Protein AF-A0A6B3EH49-F1 (afdb_monomer_lite)

Structure (mmCIF, N/CA/C/O backbone):
data_AF-A0A6B3EH49-F1
#
_entry.id   AF-A0A6B3EH49-F1
#
loop_
_atom_site.group_PDB
_atom_site.id
_atom_site.type_symbol
_atom_site.label_atom_id
_atom_site.label_alt_id
_atom_site.label_comp_id
_atom_site.label_asym_id
_atom_site.label_entity_id
_atom_site.label_seq_id
_atom_site.pdbx_PDB_ins_code
_atom_site.Cartn_x
_atom_site.Cartn_y
_atom_site.Cartn_z
_atom_site.occupancy
_atom_site.B_iso_or_equiv
_atom_site.auth_seq_id
_atom_site.auth_comp_id
_atom_site.auth_asym_id
_atom_site.auth_atom_id
_atom_site.pdbx_PDB_model_num
ATOM 1 N N . TYR A 1 1 ? -1.313 23.466 -11.381 1.00 33.62 1 TYR A N 1
ATOM 2 C CA . TYR A 1 1 ? -0.783 23.767 -12.723 1.00 33.62 1 TYR A CA 1
ATOM 3 C C . TYR A 1 1 ? -1.513 22.885 -13.716 1.00 33.62 1 TYR A C 1
ATOM 5 O O . TYR A 1 1 ? -1.742 21.728 -13.400 1.00 33.62 1 TYR A O 1
ATOM 13 N N . ASP A 1 2 ? -1.934 23.441 -14.850 1.00 32.12 2 ASP A N 1
ATOM 14 C CA . ASP A 1 2 ? -2.641 22.713 -15.909 1.00 32.12 2 ASP A CA 1
ATOM 15 C C . ASP A 1 2 ? -1.582 22.091 -16.836 1.00 32.12 2 ASP A C 1
ATOM 17 O O . ASP A 1 2 ? -1.102 22.726 -17.776 1.00 32.12 2 ASP A O 1
ATOM 21 N N . MET A 1 3 ? -1.087 20.901 -16.482 1.00 38.38 3 MET A N 1
ATOM 22 C CA . MET A 1 3 ? -0.123 20.178 -17.314 1.00 38.38 3 MET A CA 1
ATOM 23 C C . MET A 1 3 ? -0.879 19.422 -18.404 1.00 38.38 3 MET A C 1
ATOM 25 O O . MET A 1 3 ? -1.567 18.435 -18.154 1.00 38.38 3 MET A O 1
ATOM 29 N N . THR A 1 4 ? -0.767 19.916 -19.635 1.00 36.84 4 THR A N 1
ATOM 30 C CA . THR A 1 4 ? -1.309 19.243 -20.816 1.00 36.84 4 THR A CA 1
ATOM 31 C C . THR A 1 4 ? -0.464 18.002 -21.114 1.00 36.84 4 THR A C 1
ATOM 33 O O . THR A 1 4 ? 0.686 18.147 -21.523 1.00 36.84 4 THR A O 1
ATOM 36 N N . LYS A 1 5 ? -1.030 16.800 -20.922 1.00 46.53 5 LYS A N 1
ATOM 37 C CA . LYS A 1 5 ? -0.433 15.526 -21.374 1.00 46.53 5 LYS A CA 1
ATOM 38 C C . LYS A 1 5 ? -0.066 15.636 -22.857 1.00 46.53 5 LYS A C 1
ATOM 40 O O . LYS A 1 5 ? -0.925 15.990 -23.675 1.00 46.53 5 LYS A O 1
ATOM 45 N N . LEU A 1 6 ? 1.187 15.357 -23.213 1.00 42.66 6 LEU A N 1
ATOM 46 C CA . LEU A 1 6 ? 1.599 15.352 -24.616 1.00 42.66 6 LEU A CA 1
ATOM 47 C C . LEU A 1 6 ? 1.041 14.093 -25.289 1.00 42.66 6 LEU A C 1
ATOM 49 O O . LEU A 1 6 ? 1.083 12.990 -24.753 1.00 42.66 6 LEU A O 1
ATOM 53 N N . SER A 1 7 ? 0.467 14.255 -26.480 1.00 46.50 7 SER A N 1
ATOM 54 C CA . SER A 1 7 ? -0.011 13.111 -27.260 1.00 46.50 7 SER A CA 1
ATOM 55 C C . SER A 1 7 ? 1.172 12.407 -27.939 1.00 46.50 7 SER A C 1
ATOM 57 O O . SER A 1 7 ? 2.024 13.079 -28.520 1.00 46.50 7 SER A O 1
ATOM 59 N N . ASP A 1 8 ? 1.200 11.066 -27.914 1.00 51.56 8 ASP A N 1
ATOM 60 C CA . ASP A 1 8 ? 2.086 10.222 -28.741 1.00 51.56 8 ASP A CA 1
ATOM 61 C C . ASP A 1 8 ? 1.325 9.683 -29.966 1.00 51.56 8 ASP A C 1
ATOM 63 O O . ASP A 1 8 ? 0.894 8.526 -29.993 1.00 51.56 8 ASP A O 1
ATOM 67 N N . PRO A 1 9 ? 1.130 10.494 -31.021 1.00 50.34 9 PRO A N 1
ATOM 68 C CA . PRO A 1 9 ? 0.409 10.075 -32.218 1.00 50.34 9 PRO A CA 1
ATOM 69 C C . PRO A 1 9 ? 1.136 8.986 -33.022 1.00 50.34 9 PRO A C 1
ATOM 71 O O . PRO A 1 9 ? 0.570 8.475 -33.987 1.00 50.34 9 PRO A O 1
ATOM 74 N N . LYS A 1 10 ? 2.383 8.637 -32.674 1.00 53.00 10 LYS A N 1
ATOM 75 C CA . LYS A 1 10 ? 3.184 7.635 -33.390 1.00 53.00 10 LYS A CA 1
ATOM 76 C C . LYS A 1 10 ? 3.288 6.299 -32.647 1.00 53.00 10 LYS A C 1
ATOM 78 O O . LYS A 1 10 ? 3.852 5.369 -33.216 1.00 53.00 10 LYS A O 1
ATOM 83 N N . G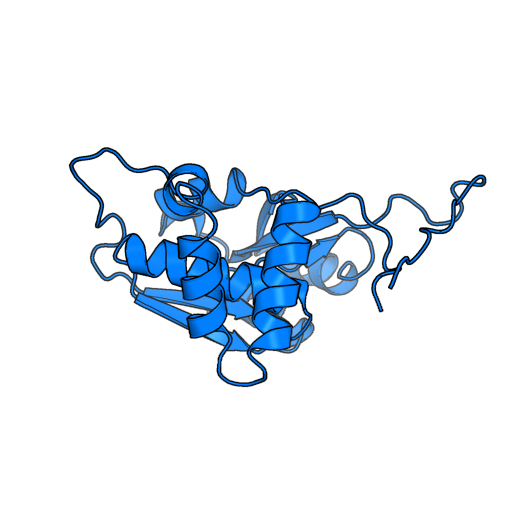LY A 1 11 ? 2.776 6.197 -31.415 1.00 53.97 11 GLY A N 1
ATOM 84 C CA . GLY A 1 11 ? 2.900 4.996 -30.578 1.00 53.97 11 GLY A CA 1
ATOM 85 C C . GLY A 1 11 ? 4.356 4.581 -30.351 1.00 53.97 11 GLY A C 1
ATOM 86 O O . GLY A 1 11 ? 4.654 3.393 -30.225 1.00 53.97 11 GLY A O 1
ATOM 87 N N . SER A 1 12 ? 5.273 5.552 -30.385 1.00 52.34 12 SER A N 1
ATOM 88 C CA . SER A 1 12 ? 6.718 5.302 -30.345 1.00 52.34 12 SER A CA 1
ATOM 89 C C . SER A 1 12 ? 7.191 4.967 -28.932 1.00 52.34 12 SER A C 1
ATOM 91 O O . SER A 1 12 ? 8.291 4.447 -28.766 1.00 52.34 12 SER A O 1
ATOM 93 N N . TRP A 1 13 ? 6.373 5.273 -27.922 1.00 50.62 13 TRP A N 1
ATOM 94 C CA . TRP A 1 13 ? 6.717 5.145 -26.506 1.00 50.62 13 TRP A CA 1
ATOM 95 C C . TRP A 1 13 ? 6.308 3.801 -25.882 1.00 50.62 13 TRP A C 1
ATOM 97 O O . TRP A 1 13 ? 6.565 3.570 -24.705 1.00 50.62 13 TRP A O 1
ATOM 107 N N . GLY A 1 14 ? 5.734 2.880 -26.666 1.00 54.06 14 GLY A N 1
ATOM 108 C CA . GLY A 1 14 ? 5.246 1.590 -26.169 1.00 54.06 14 GLY A CA 1
ATOM 109 C C . GLY A 1 14 ? 3.918 1.709 -25.412 1.00 54.06 14 GLY A C 1
ATOM 110 O O . GLY A 1 14 ? 3.242 2.734 -25.464 1.00 54.06 14 GLY A O 1
ATOM 111 N N . LYS A 1 15 ? 3.501 0.635 -24.727 1.00 60.78 15 LYS A N 1
ATOM 112 C CA . LYS A 1 15 ? 2.392 0.733 -23.765 1.00 60.78 15 LYS A CA 1
ATOM 113 C C . LYS A 1 15 ? 2.921 1.488 -22.544 1.00 60.78 15 LYS A C 1
ATOM 115 O O . LYS A 1 15 ? 3.932 1.059 -21.991 1.00 60.78 15 LYS A O 1
ATOM 120 N N . GLY A 1 16 ? 2.268 2.595 -22.179 1.00 73.94 16 GLY A N 1
ATOM 121 C CA . GLY A 1 16 ? 2.561 3.327 -20.944 1.00 73.94 16 GLY A CA 1
ATOM 122 C C . GLY A 1 16 ? 2.486 2.411 -19.724 1.00 73.94 16 GLY A C 1
ATOM 123 O O . GLY A 1 16 ? 1.860 1.350 -19.785 1.00 73.94 16 GLY A O 1
ATOM 124 N N . ASP A 1 17 ? 3.150 2.811 -18.647 1.00 84.94 17 ASP A N 1
ATOM 125 C CA . ASP A 1 17 ? 3.165 2.028 -17.421 1.00 84.94 17 ASP A CA 1
ATOM 126 C C . ASP A 1 17 ? 1.813 2.086 -16.707 1.00 84.94 17 ASP A C 1
ATOM 128 O O . ASP A 1 17 ? 1.077 3.076 -16.735 1.00 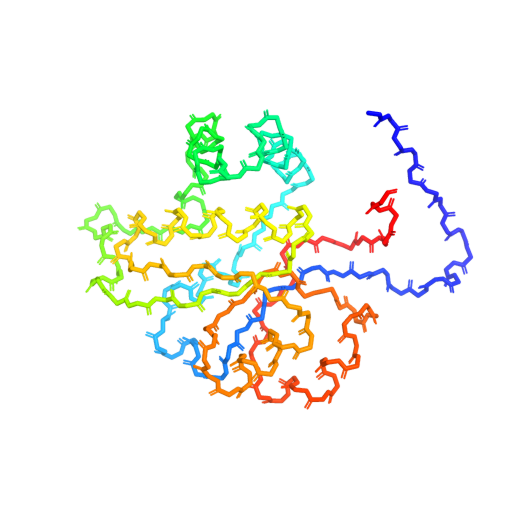84.94 17 ASP A O 1
ATOM 132 N N . GLU A 1 18 ? 1.501 0.995 -16.032 1.00 91.69 18 GLU A N 1
ATOM 133 C CA . GLU A 1 18 ? 0.484 0.924 -15.000 1.00 91.69 18 GLU A CA 1
ATOM 134 C C . GLU A 1 18 ? 1.185 0.843 -13.641 1.00 91.69 18 GLU A C 1
ATOM 136 O O . GLU A 1 18 ? 2.307 0.338 -13.531 1.00 91.69 18 GLU A O 1
ATOM 141 N N . VAL A 1 19 ? 0.519 1.328 -12.595 1.00 94.62 19 VAL A N 1
ATOM 142 C CA . VAL A 1 19 ? 1.009 1.216 -11.220 1.00 94.62 19 VAL A CA 1
ATOM 143 C C . VAL A 1 19 ? 0.348 0.006 -10.580 1.00 94.62 19 VAL A C 1
ATOM 145 O O . VAL A 1 19 ? -0.878 -0.057 -10.440 1.00 94.62 19 VAL A O 1
ATOM 148 N N . HIS A 1 20 ? 1.164 -0.983 -10.236 1.00 97.75 20 HIS A N 1
ATOM 149 C CA . HIS A 1 20 ? 0.744 -2.268 -9.694 1.00 97.75 20 HIS A CA 1
ATOM 150 C C . HIS A 1 20 ? 0.917 -2.328 -8.184 1.00 97.75 20 HIS A C 1
ATOM 152 O O . HIS A 1 20 ? 1.812 -1.711 -7.606 1.00 97.75 20 HIS A O 1
ATOM 158 N N . THR A 1 21 ? 0.074 -3.145 -7.555 1.00 98.44 21 THR A N 1
ATOM 159 C CA . THR A 1 21 ? 0.334 -3.635 -6.202 1.00 98.44 21 THR A CA 1
ATOM 160 C C . THR A 1 21 ? 1.111 -4.941 -6.286 1.00 98.44 21 THR A C 1
ATOM 162 O O . THR A 1 21 ? 0.622 -5.916 -6.857 1.00 98.44 21 THR A O 1
ATOM 165 N N . LEU A 1 22 ? 2.293 -4.987 -5.674 1.00 98.56 22 LEU A N 1
ATOM 166 C CA . LEU A 1 22 ? 3.095 -6.202 -5.566 1.00 98.56 22 LEU A CA 1
ATOM 167 C C . LEU A 1 22 ? 3.165 -6.663 -4.116 1.00 98.56 22 LEU A C 1
ATOM 169 O O . LEU A 1 22 ? 3.285 -5.860 -3.194 1.00 98.56 22 LEU A O 1
ATOM 173 N N . ALA A 1 23 ? 3.135 -7.974 -3.911 1.00 98.75 23 ALA A N 1
ATOM 174 C CA . ALA A 1 23 ? 3.299 -8.580 -2.600 1.00 98.75 23 ALA A CA 1
ATOM 175 C C . ALA A 1 23 ? 4.347 -9.693 -2.614 1.00 98.75 23 ALA A C 1
ATOM 177 O O . ALA A 1 23 ? 4.668 -10.274 -3.654 1.00 98.75 23 ALA A O 1
ATOM 178 N N . ARG A 1 24 ? 4.868 -10.040 -1.435 1.00 98.75 24 ARG A N 1
ATOM 179 C CA . ARG A 1 24 ? 5.710 -11.233 -1.283 1.00 98.75 24 ARG A CA 1
ATOM 180 C C . ARG A 1 24 ? 4.927 -12.506 -1.604 1.00 98.75 24 ARG A C 1
ATOM 182 O O . ARG A 1 24 ? 3.715 -12.586 -1.383 1.00 98.75 24 ARG A O 1
ATOM 189 N N . LYS A 1 25 ? 5.638 -13.566 -1.997 1.00 98.38 25 LYS A N 1
ATOM 190 C CA . LYS A 1 25 ? 5.031 -14.899 -2.096 1.00 98.38 25 LYS A CA 1
ATOM 191 C C . LYS A 1 25 ? 4.365 -15.316 -0.780 1.00 98.38 25 LYS A C 1
ATOM 193 O O . LYS A 1 25 ? 4.930 -15.157 0.305 1.00 98.38 25 LYS A O 1
ATOM 198 N N . GLY A 1 26 ? 3.173 -15.893 -0.889 1.00 98.19 26 GLY A N 1
ATOM 199 C CA . GLY A 1 26 ? 2.374 -16.361 0.237 1.00 98.19 26 GLY A CA 1
ATOM 200 C C . GLY A 1 26 ? 1.521 -15.277 0.895 1.00 98.19 26 GLY A C 1
ATOM 201 O O . GLY A 1 26 ? 0.734 -15.616 1.778 1.00 98.19 26 GLY A O 1
ATOM 202 N N . PHE A 1 27 ? 1.603 -14.010 0.470 1.00 98.62 27 PHE A N 1
ATOM 203 C CA . PHE A 1 27 ? 0.799 -12.936 1.058 1.00 98.62 27 PHE A CA 1
ATOM 204 C C . PHE A 1 27 ? -0.703 -13.234 0.976 1.00 98.62 27 PHE A C 1
ATOM 206 O O . PHE A 1 27 ? -1.392 -13.175 1.995 1.00 98.62 27 PHE A O 1
ATOM 213 N N . SER A 1 28 ? -1.200 -13.665 -0.193 1.00 98.31 28 SER A N 1
ATOM 214 C CA . SER A 1 28 ? -2.615 -14.036 -0.368 1.00 98.31 28 SER A CA 1
ATOM 215 C C . SER A 1 28 ? -3.075 -15.159 0.565 1.00 98.31 28 SER A C 1
ATOM 217 O O . SER A 1 28 ? -4.256 -15.261 0.885 1.00 98.31 28 SER A O 1
ATOM 219 N N . LYS A 1 29 ? -2.153 -16.021 1.003 1.00 98.00 29 LYS A N 1
ATOM 220 C CA . LYS A 1 29 ? -2.449 -17.110 1.936 1.00 98.00 29 LYS A CA 1
ATOM 221 C C . LYS A 1 29 ? -2.491 -16.616 3.383 1.00 98.00 29 LYS A C 1
ATOM 223 O O . LYS A 1 29 ? -3.358 -17.039 4.144 1.00 98.00 29 LYS A O 1
ATOM 228 N N . ASP A 1 30 ? -1.567 -15.740 3.760 1.00 98.19 30 ASP A N 1
ATOM 229 C CA . ASP A 1 30 ? -1.433 -15.250 5.136 1.00 98.19 30 ASP A CA 1
ATOM 230 C C . ASP A 1 30 ? -2.483 -14.177 5.483 1.00 98.19 30 ASP A C 1
ATOM 232 O O . ASP A 1 30 ? -2.956 -14.104 6.630 1.00 98.19 30 ASP A O 1
ATOM 236 N N . PHE A 1 31 ? -2.866 -13.381 4.477 1.00 98.06 31 PHE A N 1
ATOM 237 C CA . PHE A 1 31 ? -3.766 -12.230 4.569 1.00 98.06 31 PHE A CA 1
ATOM 238 C C . PHE A 1 31 ? -4.851 -12.255 3.471 1.00 98.06 31 PHE A C 1
ATOM 240 O O . PHE A 1 31 ? -4.922 -11.332 2.660 1.00 98.06 31 PHE A O 1
ATOM 247 N N . PRO A 1 32 ? -5.721 -13.281 3.427 1.00 97.19 32 PRO A N 1
ATOM 248 C CA . PRO A 1 32 ? -6.646 -13.490 2.308 1.00 97.19 32 PRO A CA 1
ATOM 249 C C . PRO A 1 32 ? -7.600 -12.313 2.063 1.00 97.19 32 PRO A C 1
ATOM 251 O O . PRO A 1 32 ? -7.788 -11.911 0.918 1.00 97.19 32 PRO A O 1
ATOM 254 N N . GLU A 1 33 ? -8.154 -11.717 3.123 1.00 96.69 33 GLU A N 1
ATOM 255 C CA . GLU A 1 33 ? -9.053 -10.561 2.994 1.00 96.69 33 GLU A CA 1
ATOM 256 C C . GLU A 1 33 ? -8.315 -9.314 2.492 1.00 96.69 33 GLU A C 1
ATOM 258 O O . GLU A 1 33 ? -8.767 -8.671 1.550 1.00 96.69 33 GLU A O 1
ATOM 263 N N . ALA A 1 34 ? -7.133 -9.012 3.045 1.00 97.81 34 ALA A N 1
ATOM 264 C CA . ALA A 1 34 ? -6.339 -7.872 2.588 1.00 97.81 34 ALA A CA 1
ATOM 265 C C . ALA A 1 34 ? -5.874 -8.051 1.136 1.00 97.81 34 ALA A C 1
ATOM 267 O O . ALA A 1 34 ? -5.924 -7.105 0.358 1.00 97.81 34 ALA A O 1
ATOM 268 N N . ALA A 1 35 ? -5.482 -9.266 0.742 1.00 98.38 35 ALA A N 1
ATOM 269 C CA . ALA A 1 35 ? -5.110 -9.573 -0.635 1.00 98.38 35 ALA A CA 1
ATOM 270 C C . ALA A 1 35 ? -6.281 -9.405 -1.607 1.00 98.38 35 ALA A C 1
ATOM 272 O O . ALA A 1 35 ? -6.079 -8.933 -2.721 1.00 98.38 35 ALA A O 1
ATOM 273 N N . LYS A 1 36 ? -7.506 -9.752 -1.198 1.00 97.81 36 LYS A N 1
ATOM 274 C CA . LYS A 1 36 ? -8.702 -9.490 -2.004 1.00 97.81 36 LYS A CA 1
ATOM 275 C C . LYS A 1 36 ? -8.920 -7.989 -2.196 1.00 97.81 36 LYS A C 1
ATOM 277 O O . LYS A 1 36 ? -9.064 -7.542 -3.326 1.00 97.81 36 LYS A O 1
ATOM 282 N N . TRP A 1 37 ? -8.879 -7.218 -1.111 1.00 98.25 37 TRP A N 1
ATOM 283 C CA . TRP A 1 37 ? -9.032 -5.763 -1.169 1.00 98.25 37 TRP A CA 1
ATOM 284 C C . TRP A 1 37 ? -7.970 -5.095 -2.050 1.00 98.25 37 TRP A C 1
ATOM 286 O O . TRP A 1 37 ? -8.296 -4.216 -2.840 1.00 98.25 37 TRP A O 1
ATOM 296 N N . LEU A 1 38 ? -6.716 -5.542 -1.953 1.00 98.38 38 LEU A N 1
ATOM 297 C CA . LEU A 1 38 ? -5.608 -5.037 -2.766 1.00 98.38 38 LEU A CA 1
ATOM 298 C C . LEU A 1 38 ? -5.750 -5.395 -4.254 1.00 98.38 38 LEU A C 1
ATOM 300 O O . LEU A 1 38 ? -5.387 -4.585 -5.097 1.00 98.38 38 LEU A O 1
ATOM 304 N N . LYS A 1 39 ? -6.310 -6.564 -4.592 1.00 97.62 39 LYS A N 1
ATOM 305 C CA . LYS A 1 39 ? -6.610 -6.938 -5.989 1.00 97.62 39 LYS A CA 1
ATOM 306 C C . LYS A 1 39 ? -7.736 -6.110 -6.599 1.00 97.62 39 LYS A C 1
ATOM 308 O O . LYS A 1 39 ? -7.701 -5.789 -7.782 1.00 97.62 39 LYS A O 1
ATOM 313 N N . ASP A 1 40 ? -8.724 -5.759 -5.782 1.00 96.62 40 ASP A N 1
ATOM 314 C CA . ASP A 1 40 ? -9.858 -4.926 -6.188 1.00 96.62 40 ASP A CA 1
ATOM 315 C C . ASP A 1 40 ? -9.542 -3.416 -6.072 1.00 96.62 40 ASP A C 1
ATOM 317 O O . ASP A 1 40 ? -10.399 -2.568 -6.342 1.00 96.62 40 ASP A O 1
ATOM 321 N N . PHE A 1 41 ? -8.314 -3.059 -5.673 1.00 97.50 41 PHE A N 1
ATOM 322 C CA . PHE A 1 41 ? -7.893 -1.683 -5.451 1.00 97.50 41 PHE A CA 1
ATOM 323 C C . PHE A 1 41 ? -7.902 -0.876 -6.749 1.00 97.50 41 PHE A C 1
ATOM 325 O O . PHE A 1 41 ? -7.249 -1.228 -7.731 1.00 97.50 41 PHE A O 1
ATOM 332 N N . LYS A 1 42 ? -8.608 0.256 -6.729 1.00 95.69 42 LYS A N 1
ATOM 333 C CA . LYS A 1 42 ? -8.577 1.283 -7.771 1.00 95.69 42 LYS A CA 1
ATOM 334 C C . LYS A 1 42 ? -8.760 2.661 -7.143 1.00 95.69 42 LYS A C 1
ATOM 336 O O . LYS A 1 42 ? -9.666 2.839 -6.323 1.00 95.69 42 LYS A O 1
ATOM 341 N N . LEU A 1 43 ? -7.971 3.635 -7.589 1.00 94.19 43 LEU A N 1
ATOM 342 C CA . LEU A 1 43 ? -8.276 5.061 -7.444 1.00 94.19 43 LEU A CA 1
ATOM 343 C C . LEU A 1 43 ? -8.416 5.672 -8.831 1.00 94.19 43 LEU A C 1
ATOM 345 O O . LEU A 1 43 ? -7.653 5.345 -9.737 1.00 94.19 43 LEU A O 1
ATOM 349 N N . ASP A 1 44 ? -9.392 6.559 -8.994 1.00 91.25 44 ASP A N 1
ATOM 350 C CA . ASP A 1 44 ? -9.426 7.420 -10.173 1.00 91.25 44 ASP A CA 1
ATOM 351 C C . ASP A 1 44 ? -8.468 8.620 -10.022 1.00 91.25 44 ASP A C 1
ATOM 353 O O . ASP A 1 44 ? -7.986 8.922 -8.928 1.00 91.25 44 ASP A O 1
ATOM 357 N N . GLU A 1 45 ? -8.200 9.316 -11.131 1.00 87.25 45 GLU A N 1
ATOM 358 C CA . GLU A 1 45 ? -7.281 10.466 -11.194 1.00 87.25 45 GLU A CA 1
ATOM 359 C C . GLU A 1 45 ? -7.659 11.580 -10.206 1.00 87.25 45 GLU A C 1
ATOM 361 O O . GLU A 1 45 ? -6.784 12.182 -9.591 1.00 87.25 45 GLU A O 1
ATOM 366 N N . LYS A 1 46 ? -8.957 11.831 -9.977 1.00 91.56 46 LYS A N 1
ATOM 367 C CA . LYS A 1 46 ? -9.401 12.868 -9.031 1.00 91.56 46 LYS A CA 1
ATOM 368 C C . LYS A 1 46 ? -9.155 12.439 -7.591 1.00 91.56 46 LYS A C 1
ATOM 370 O O . LYS A 1 46 ? -8.769 13.259 -6.756 1.00 91.56 46 LYS A O 1
ATOM 375 N N . GLN A 1 47 ? -9.400 11.169 -7.283 1.00 96.12 47 GLN A N 1
ATOM 376 C CA . GLN A 1 47 ? -9.147 10.616 -5.959 1.00 96.12 47 GLN A CA 1
ATOM 377 C C . GLN A 1 47 ? -7.656 10.639 -5.633 1.00 96.12 47 GLN A C 1
ATOM 379 O O . GLN A 1 47 ? -7.300 11.113 -4.557 1.00 96.12 47 GLN A O 1
ATOM 384 N N . LEU A 1 48 ? -6.804 10.196 -6.562 1.00 95.38 48 LEU A N 1
ATOM 385 C CA . LEU A 1 48 ? -5.356 10.218 -6.376 1.00 95.38 48 LEU A CA 1
ATOM 386 C C . LEU A 1 48 ? -4.832 11.655 -6.238 1.00 95.38 48 LEU A C 1
ATOM 388 O O . LEU A 1 48 ? -4.259 11.984 -5.204 1.00 95.38 48 LEU A O 1
ATOM 392 N N . ALA A 1 49 ? -5.149 12.542 -7.187 1.00 93.75 49 ALA A N 1
ATOM 393 C CA . ALA A 1 49 ? -4.661 13.922 -7.165 1.00 93.75 49 ALA A CA 1
ATOM 394 C C . ALA A 1 49 ? -5.115 14.698 -5.915 1.00 93.75 49 ALA A C 1
ATOM 396 O O . ALA A 1 49 ? -4.355 15.470 -5.334 1.00 93.75 49 ALA A O 1
ATOM 397 N N . SER A 1 50 ? -6.360 14.496 -5.462 1.00 97.50 50 SER A N 1
ATOM 398 C CA . SER A 1 50 ? -6.840 15.148 -4.233 1.00 97.50 50 SER A CA 1
ATOM 399 C C . SER A 1 50 ? -6.179 14.600 -2.967 1.00 97.50 50 SER A C 1
ATOM 401 O O . SER A 1 50 ? -6.016 15.342 -1.999 1.00 97.50 50 SER A O 1
ATOM 403 N N . LEU A 1 51 ? -5.803 13.319 -2.956 1.00 98.19 51 LEU A N 1
ATOM 404 C CA . LEU A 1 51 ? -5.077 12.701 -1.851 1.00 98.19 51 LEU A CA 1
ATOM 405 C C . LEU A 1 51 ? -3.633 13.208 -1.787 1.00 98.19 51 LEU A C 1
ATOM 407 O O . LEU A 1 51 ? -3.176 13.606 -0.717 1.00 98.19 51 LEU A O 1
ATOM 411 N N . GLU A 1 52 ? -2.947 13.231 -2.928 1.00 96.69 52 GLU A N 1
ATOM 412 C CA . GLU A 1 52 ? -1.592 13.773 -3.067 1.00 96.69 52 GLU A CA 1
ATOM 413 C C . GLU A 1 52 ? -1.546 15.241 -2.647 1.00 96.69 52 GLU A C 1
ATOM 415 O O . GLU A 1 52 ? -0.734 15.604 -1.798 1.00 96.69 52 GLU A O 1
ATOM 420 N N . SER A 1 53 ? -2.481 16.062 -3.139 1.00 96.38 53 SER A N 1
ATOM 421 C CA . SER A 1 53 ? -2.583 17.477 -2.763 1.00 96.38 53 SER A CA 1
ATOM 422 C C . SER A 1 53 ? -2.749 17.659 -1.253 1.00 96.38 53 SER A C 1
ATOM 424 O O . SER A 1 53 ? -2.054 18.479 -0.663 1.00 96.38 53 SER A O 1
ATOM 426 N N . GLU A 1 54 ? -3.620 16.884 -0.594 1.00 97.69 54 GLU A N 1
ATOM 427 C CA . GLU A 1 54 ? -3.807 16.986 0.862 1.00 97.69 54 GLU A CA 1
ATOM 428 C C . GLU A 1 54 ? -2.519 16.623 1.627 1.00 97.69 54 GLU A C 1
ATOM 430 O O . GLU A 1 54 ? -2.194 17.243 2.642 1.00 97.69 54 GLU A O 1
ATOM 435 N N . ILE A 1 55 ? -1.774 15.620 1.150 1.00 97.19 55 ILE A N 1
ATOM 436 C CA . ILE A 1 55 ? -0.503 15.191 1.750 1.00 97.19 55 ILE A CA 1
ATOM 437 C C . ILE A 1 55 ? 0.588 16.245 1.544 1.00 97.19 55 ILE A C 1
ATOM 439 O O . ILE A 1 55 ? 1.309 16.568 2.495 1.00 97.19 55 ILE A O 1
ATOM 443 N N . GLN A 1 56 ? 0.697 16.794 0.334 1.00 94.00 56 GLN A N 1
ATOM 444 C CA . GLN A 1 56 ? 1.643 17.855 0.002 1.00 94.00 56 GLN A CA 1
ATOM 445 C C . GLN A 1 56 ? 1.373 19.113 0.839 1.00 94.00 56 GLN A C 1
ATOM 447 O O . GLN A 1 56 ? 2.294 19.627 1.478 1.00 94.00 56 GLN A O 1
ATOM 452 N N . ASP A 1 57 ? 0.111 19.542 0.930 1.00 96.00 57 ASP A N 1
ATOM 453 C CA . ASP A 1 57 ? -0.308 20.717 1.705 1.00 96.00 57 ASP A CA 1
ATOM 454 C C . ASP A 1 57 ? -0.030 20.561 3.208 1.00 96.00 57 ASP A C 1
ATOM 456 O O . ASP A 1 57 ? 0.332 21.521 3.896 1.00 96.00 57 ASP A O 1
ATOM 460 N N . ALA A 1 58 ? -0.174 19.347 3.749 1.00 96.31 58 ALA A N 1
ATOM 461 C CA . ALA A 1 58 ? 0.129 19.076 5.152 1.00 96.31 58 ALA A CA 1
ATOM 462 C C . ALA A 1 58 ? 1.637 19.159 5.461 1.00 96.31 58 ALA A C 1
ATOM 464 O O . ALA A 1 58 ? 2.028 19.539 6.575 1.00 96.31 58 ALA A O 1
ATOM 465 N N . GLY A 1 59 ? 2.474 18.823 4.478 1.00 91.62 59 GLY A N 1
ATOM 466 C CA . GLY A 1 59 ? 3.926 18.843 4.564 1.00 91.62 59 GLY A CA 1
ATOM 467 C C . GLY A 1 59 ? 4.546 17.602 5.218 1.00 91.62 59 GLY A C 1
ATOM 468 O O . GLY A 1 59 ? 3.885 16.721 5.777 1.00 91.62 59 GLY A O 1
ATOM 469 N N . LYS A 1 60 ? 5.881 17.534 5.148 1.00 90.31 60 LYS A N 1
ATOM 470 C CA . LYS A 1 60 ? 6.671 16.381 5.602 1.00 90.31 60 LYS A CA 1
ATOM 471 C C . LYS A 1 60 ? 6.420 16.055 7.078 1.00 90.31 60 LYS A C 1
ATOM 473 O O . LYS A 1 60 ? 6.501 16.922 7.945 1.00 90.31 60 LYS A O 1
ATOM 478 N N . GLY A 1 61 ? 6.197 14.773 7.360 1.00 94.00 61 GLY A N 1
ATOM 479 C CA . GLY A 1 61 ? 5.967 14.253 8.708 1.00 94.00 61 GLY A CA 1
ATOM 480 C C . GLY A 1 61 ? 4.501 14.262 9.137 1.00 94.00 61 GLY A C 1
ATOM 481 O O . GLY A 1 61 ? 4.219 13.791 10.232 1.00 94.00 61 GLY A O 1
ATOM 482 N N . LYS A 1 62 ? 3.586 14.770 8.296 1.00 97.12 62 LYS A N 1
ATOM 483 C CA . LYS A 1 62 ? 2.140 14.806 8.563 1.00 97.12 62 LYS A CA 1
ATOM 484 C C . LYS A 1 62 ? 1.311 13.943 7.608 1.00 97.12 62 LYS A C 1
ATOM 486 O O . LYS A 1 62 ? 0.103 14.134 7.478 1.00 97.12 62 LYS A O 1
ATOM 491 N N . GLN A 1 63 ? 1.953 13.011 6.902 1.00 97.25 63 GLN A N 1
ATOM 492 C CA . GLN A 1 63 ? 1.307 12.214 5.857 1.00 97.25 63 GLN A CA 1
ATOM 493 C C . GLN A 1 63 ? 0.127 11.402 6.408 1.00 97.25 63 GLN A C 1
ATOM 495 O O . GLN A 1 63 ? -0.943 11.384 5.807 1.00 97.25 63 GLN A O 1
ATOM 500 N N . GLN A 1 64 ? 0.272 10.778 7.584 1.00 97.75 64 GLN A N 1
ATOM 501 C CA . GLN A 1 64 ? -0.819 9.999 8.180 1.00 97.75 64 GLN A CA 1
ATOM 502 C C . GLN A 1 64 ? -2.000 10.893 8.585 1.00 97.75 64 GLN A C 1
ATOM 504 O O . GLN A 1 64 ? -3.158 10.519 8.399 1.00 97.75 64 GLN A O 1
ATOM 509 N N . GLU A 1 65 ? -1.736 12.070 9.152 1.00 98.19 65 GLU A N 1
ATOM 510 C CA . GLU A 1 65 ? -2.764 13.043 9.516 1.00 98.19 65 GLU A CA 1
ATOM 511 C C . GLU A 1 65 ? -3.506 13.559 8.279 1.00 98.19 65 GLU A C 1
ATOM 513 O O . GLU A 1 65 ? -4.736 13.660 8.308 1.00 98.19 65 GLU A O 1
ATOM 518 N N . ALA A 1 66 ? -2.780 13.820 7.190 1.00 98.25 66 ALA A N 1
ATOM 519 C CA . ALA A 1 66 ? -3.344 14.230 5.910 1.00 98.25 66 ALA A CA 1
ATOM 520 C C . ALA A 1 66 ? -4.266 13.154 5.326 1.00 98.25 66 ALA A C 1
ATOM 522 O O . ALA A 1 66 ? -5.421 13.439 5.022 1.00 98.25 66 ALA A O 1
ATOM 523 N N . VAL A 1 67 ? -3.831 11.890 5.284 1.00 98.50 67 VAL A N 1
ATOM 524 C CA . VAL A 1 67 ? -4.680 10.769 4.842 1.00 98.50 67 VAL A CA 1
ATOM 525 C C . VAL A 1 67 ? -5.943 10.647 5.697 1.00 98.50 67 VAL A C 1
ATOM 527 O O . VAL A 1 67 ? -7.047 10.486 5.172 1.00 98.50 67 VAL A O 1
ATOM 530 N N . LYS A 1 68 ? -5.819 10.771 7.024 1.00 98.44 68 LYS A N 1
ATOM 531 C CA . LYS A 1 68 ? -6.978 10.767 7.933 1.00 98.44 68 LYS A CA 1
ATOM 532 C C . LYS A 1 68 ? -7.941 11.915 7.632 1.00 98.44 68 LYS A C 1
ATOM 534 O O . LYS A 1 68 ? -9.155 11.713 7.712 1.00 98.44 68 LYS A O 1
ATOM 539 N N . SER A 1 69 ? -7.421 13.102 7.322 1.00 98.31 69 SER A N 1
ATOM 540 C CA . SER A 1 69 ? -8.212 14.263 6.895 1.00 98.31 69 SER A CA 1
ATOM 541 C C . SER A 1 69 ? -8.925 13.981 5.572 1.00 98.31 69 SER A C 1
ATOM 543 O O . SER A 1 69 ? -10.148 14.111 5.494 1.00 98.31 69 SER A O 1
ATOM 545 N N . TRP A 1 70 ? -8.201 13.485 4.570 1.00 98.56 70 TRP A N 1
ATOM 546 C CA . TRP A 1 70 ? -8.753 13.152 3.261 1.00 98.56 70 TRP A CA 1
ATOM 547 C C . TRP A 1 70 ? -9.856 12.088 3.347 1.00 98.56 70 TRP A C 1
ATOM 549 O O . TRP A 1 70 ? -10.927 12.276 2.775 1.00 98.56 70 TRP A O 1
ATOM 559 N N . ILE A 1 71 ? -9.684 11.024 4.142 1.00 98.50 71 ILE A N 1
ATOM 560 C CA . ILE A 1 71 ? -10.729 10.003 4.359 1.00 98.50 71 ILE A CA 1
ATOM 561 C C . ILE A 1 71 ? -11.989 10.605 4.991 1.00 98.50 71 ILE A C 1
ATOM 563 O O . ILE A 1 71 ? -13.097 10.207 4.640 1.00 98.50 71 ILE A O 1
ATOM 567 N N . LYS A 1 72 ? -11.860 11.576 5.907 1.00 97.81 72 LYS A N 1
ATOM 568 C CA . LYS A 1 72 ? -13.032 12.274 6.474 1.00 97.81 72 LYS A CA 1
ATOM 569 C C . LYS A 1 72 ? -13.780 13.086 5.413 1.00 97.81 72 LYS A C 1
ATOM 571 O O . LYS A 1 72 ? -15.001 13.181 5.490 1.00 97.81 72 LYS A O 1
ATOM 576 N N . LYS A 1 73 ? -13.062 13.648 4.435 1.00 97.81 73 LYS A N 1
ATOM 577 C CA . LYS A 1 73 ? -13.635 14.380 3.292 1.00 97.81 73 LYS A CA 1
ATOM 578 C C . LYS A 1 73 ? -14.194 13.450 2.203 1.00 97.81 73 LYS A C 1
ATOM 580 O O . LYS A 1 73 ? -14.981 13.902 1.380 1.00 97.81 73 LYS A O 1
ATOM 585 N N . ASN A 1 74 ? -13.840 12.163 2.229 1.00 97.25 74 ASN A N 1
ATOM 586 C CA . ASN A 1 74 ? -14.258 11.138 1.270 1.00 97.25 74 ASN A CA 1
ATOM 587 C C . ASN A 1 74 ? -15.019 9.997 1.978 1.00 97.25 74 ASN A C 1
ATOM 589 O O . ASN A 1 74 ? -14.511 8.873 2.078 1.00 97.25 74 ASN A O 1
ATOM 593 N N . PRO A 1 75 ? -16.229 10.257 2.512 1.00 95.25 75 PRO A N 1
ATOM 594 C CA . PRO A 1 75 ? -16.981 9.253 3.258 1.00 95.25 75 PRO A CA 1
ATOM 595 C C . PRO A 1 75 ? -17.252 8.006 2.406 1.00 95.25 75 PRO A C 1
ATOM 597 O O . PRO A 1 75 ? -17.582 8.093 1.226 1.00 95.25 75 PRO A O 1
ATOM 600 N N . GLY A 1 76 ? -17.101 6.830 3.017 1.00 95.50 76 GLY A N 1
ATOM 601 C CA . GLY A 1 76 ? -17.299 5.537 2.358 1.00 95.50 76 GLY A CA 1
ATOM 602 C C . GLY A 1 76 ? -16.086 5.001 1.592 1.00 95.50 76 GLY A C 1
ATOM 603 O O . GLY A 1 76 ? -16.108 3.833 1.213 1.00 95.50 76 GLY A O 1
ATOM 604 N N . ILE A 1 77 ? -15.000 5.770 1.412 1.00 97.31 77 ILE A N 1
ATOM 605 C CA . ILE A 1 77 ? -13.816 5.273 0.685 1.00 97.31 77 ILE A CA 1
ATOM 606 C C . ILE A 1 77 ? -13.191 4.038 1.350 1.00 97.31 77 ILE A C 1
ATOM 608 O O . ILE A 1 77 ? -12.807 3.096 0.666 1.00 97.31 77 ILE A O 1
ATOM 612 N N . VAL A 1 78 ? -13.164 3.997 2.685 1.00 97.06 78 VAL A N 1
ATOM 613 C CA . VAL A 1 78 ? -12.637 2.856 3.453 1.00 97.06 78 VAL A CA 1
ATOM 614 C C . VAL A 1 78 ? -13.484 1.601 3.227 1.00 97.06 78 VAL A C 1
ATOM 616 O O . VAL A 1 78 ? -12.935 0.520 3.043 1.00 97.06 78 VAL A O 1
ATOM 619 N N . ASP A 1 79 ? -14.813 1.731 3.208 1.00 96.19 79 ASP A N 1
ATOM 620 C CA . ASP A 1 79 ? -15.718 0.596 2.988 1.00 96.19 79 ASP A CA 1
ATOM 621 C C . ASP A 1 79 ? -15.745 0.159 1.521 1.00 96.19 79 ASP A C 1
ATOM 623 O O . ASP A 1 79 ? -15.906 -1.026 1.245 1.00 96.19 79 ASP A O 1
ATOM 627 N N . LYS A 1 80 ? -15.528 1.090 0.583 1.00 96.69 80 LYS A N 1
ATOM 628 C CA . LYS A 1 80 ? -15.352 0.783 -0.840 1.00 96.69 80 LYS A CA 1
ATOM 629 C C . LYS A 1 80 ? -14.079 -0.031 -1.081 1.00 96.69 80 LYS A C 1
ATOM 631 O O . LYS A 1 80 ? -14.128 -1.007 -1.818 1.00 96.69 80 LYS A O 1
ATOM 636 N N . LEU A 1 81 ? -12.955 0.383 -0.490 1.00 97.19 81 LEU A N 1
ATOM 637 C CA . LEU A 1 81 ? -11.647 -0.238 -0.726 1.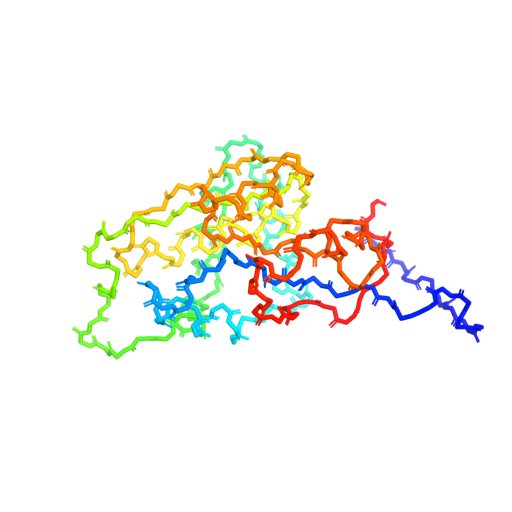00 97.19 81 LEU A CA 1
ATOM 638 C C . LEU A 1 81 ? -11.418 -1.502 0.106 1.00 97.19 81 LEU A C 1
ATOM 640 O O . LEU A 1 81 ? -10.777 -2.431 -0.366 1.00 97.19 81 LEU A O 1
ATOM 644 N N . ALA A 1 82 ? -11.950 -1.558 1.325 1.00 97.31 82 ALA A N 1
ATOM 645 C CA . ALA A 1 82 ? -11.842 -2.713 2.209 1.00 97.31 82 ALA A CA 1
ATOM 646 C C . ALA A 1 82 ? -13.214 -3.071 2.796 1.00 97.31 82 ALA A C 1
ATOM 648 O O . ALA A 1 82 ? -13.450 -2.828 3.987 1.00 97.31 82 ALA A O 1
ATOM 649 N N . PRO A 1 83 ? -14.146 -3.598 1.984 1.00 96.06 83 PRO A N 1
ATOM 650 C CA . PRO A 1 83 ? -15.479 -3.954 2.448 1.00 96.06 83 PRO A CA 1
ATOM 651 C C . PRO A 1 83 ? -15.414 -5.050 3.511 1.00 96.06 83 PRO A C 1
ATOM 653 O O . PRO A 1 83 ? -14.693 -6.039 3.373 1.00 96.06 83 PRO A O 1
ATOM 656 N N . VAL A 1 84 ? -16.217 -4.883 4.560 1.00 92.12 84 VAL A N 1
ATOM 657 C CA . VAL A 1 84 ? -16.395 -5.857 5.641 1.00 92.12 84 VAL A CA 1
ATOM 658 C C . VAL A 1 84 ? -17.874 -6.101 5.891 1.00 92.12 84 VAL A C 1
ATOM 660 O O . VAL A 1 84 ? -18.718 -5.243 5.628 1.00 92.12 84 VAL A O 1
ATOM 663 N N . GLN A 1 85 ? -18.197 -7.273 6.427 1.00 81.25 85 GLN A N 1
ATOM 664 C CA . GLN A 1 85 ? -19.532 -7.515 6.965 1.00 81.25 85 GLN A CA 1
ATOM 665 C C . GLN A 1 85 ? -19.707 -6.655 8.223 1.00 81.25 85 GLN A C 1
ATOM 667 O O . GLN A 1 85 ? -18.787 -6.562 9.035 1.00 81.25 85 GLN A O 1
ATOM 672 N N . GLN A 1 86 ? -20.877 -6.029 8.395 1.00 68.25 86 GLN A N 1
ATOM 673 C CA . GLN A 1 86 ? -21.136 -5.027 9.448 1.00 68.25 86 GLN A CA 1
ATOM 674 C C . GLN A 1 86 ? -20.792 -5.492 10.877 1.00 68.25 86 GLN A C 1
ATOM 676 O O . GLN A 1 86 ? -20.578 -4.663 11.756 1.00 68.25 86 GLN A O 1
ATOM 681 N N . THR A 1 87 ? -20.726 -6.801 11.118 1.00 73.81 87 THR A N 1
ATOM 682 C CA . THR A 1 87 ? -20.477 -7.398 12.433 1.00 73.81 87 THR A CA 1
ATOM 683 C C . THR A 1 87 ? -19.007 -7.690 12.744 1.00 73.81 87 THR A C 1
ATOM 685 O O . THR A 1 87 ? -18.701 -7.932 13.908 1.00 73.81 87 THR A O 1
ATOM 688 N N . ASP A 1 88 ? -18.095 -7.679 11.763 1.00 78.94 88 ASP A N 1
ATOM 689 C CA . ASP A 1 88 ? -16.667 -7.963 11.993 1.00 78.94 88 ASP A CA 1
ATOM 690 C C . ASP A 1 88 ? -15.764 -6.954 11.276 1.00 78.94 88 ASP A C 1
ATOM 692 O O . ASP A 1 88 ? -15.231 -7.185 10.191 1.00 78.94 88 ASP A O 1
ATOM 696 N N . VAL A 1 89 ? -15.596 -5.795 11.913 1.00 85.88 89 VAL A N 1
ATOM 697 C CA . VAL A 1 89 ? -14.674 -4.754 11.445 1.00 85.88 89 VAL A CA 1
ATOM 698 C C . VAL A 1 89 ? -13.211 -5.056 11.800 1.00 85.88 89 VAL A C 1
ATOM 700 O O . VAL A 1 89 ? -12.321 -4.418 11.246 1.00 85.88 89 VAL A O 1
ATOM 703 N N . ASN A 1 90 ? -12.938 -6.021 12.690 1.00 93.31 90 ASN A N 1
ATOM 704 C CA . ASN A 1 90 ? -11.592 -6.378 13.157 1.00 93.31 90 ASN A CA 1
ATOM 705 C C . ASN A 1 90 ? -11.074 -7.641 12.450 1.00 93.31 90 ASN A C 1
ATOM 707 O O . ASN A 1 90 ? -10.719 -8.647 13.071 1.00 93.31 90 ASN A O 1
ATOM 711 N N . VAL A 1 91 ? -10.994 -7.557 11.125 1.00 95.12 91 VAL A N 1
ATOM 712 C CA . VAL A 1 91 ? -10.505 -8.633 10.253 1.00 95.12 91 VAL A CA 1
ATOM 713 C C . VAL A 1 91 ? -9.058 -9.017 10.581 1.00 95.12 91 VAL A C 1
ATOM 715 O O . VAL A 1 91 ? -8.697 -10.196 10.567 1.00 95.12 91 VAL A O 1
ATOM 718 N N . GLY A 1 92 ? -8.220 -8.029 10.900 1.00 94.88 92 GLY A N 1
ATOM 719 C CA . GLY A 1 92 ? -6.791 -8.219 11.113 1.00 94.88 92 GLY A CA 1
ATOM 720 C C . GLY A 1 92 ? -6.426 -8.909 12.420 1.00 94.88 92 GLY A C 1
ATOM 721 O O . GLY A 1 92 ? -5.360 -9.522 12.495 1.00 94.88 92 GLY A O 1
ATOM 722 N N . LYS A 1 93 ? -7.291 -8.853 13.444 1.00 95.31 93 LYS A N 1
ATOM 723 C CA . LYS A 1 93 ? -7.086 -9.504 14.754 1.00 95.31 93 LYS A CA 1
ATOM 724 C C . LYS A 1 93 ? -5.706 -9.208 15.362 1.00 95.31 93 LYS A C 1
ATOM 726 O O . LYS A 1 93 ? -5.104 -10.058 16.015 1.00 95.31 93 LYS A O 1
ATOM 731 N N . GLY A 1 94 ? -5.178 -8.008 15.116 1.00 96.75 94 GLY A N 1
ATOM 732 C CA . GLY A 1 94 ? -3.870 -7.560 15.588 1.00 96.75 94 GLY A CA 1
ATOM 733 C C . GLY A 1 94 ? -2.661 -8.169 14.871 1.00 96.75 94 GLY A C 1
ATOM 734 O O . GLY A 1 94 ? -1.538 -7.934 15.327 1.00 96.75 94 GLY A O 1
ATOM 735 N N . LYS A 1 95 ? -2.851 -8.924 13.777 1.00 97.81 95 LYS A N 1
ATOM 736 C CA . LYS A 1 95 ? -1.747 -9.383 12.923 1.00 97.81 95 LYS A CA 1
ATOM 737 C C . LYS A 1 95 ? -0.986 -8.186 12.352 1.00 97.81 95 LYS A C 1
ATOM 739 O O . LYS A 1 95 ? -1.585 -7.167 12.005 1.00 97.81 95 LYS A O 1
ATOM 744 N N . THR A 1 96 ? 0.330 -8.335 12.241 1.00 98.50 96 THR A N 1
ATOM 745 C CA . THR A 1 96 ? 1.209 -7.296 11.700 1.00 98.50 96 THR A CA 1
ATOM 746 C C . THR A 1 96 ? 1.327 -7.410 10.187 1.00 98.50 96 THR A C 1
ATOM 748 O O . THR A 1 96 ? 1.524 -8.511 9.683 1.00 98.50 96 THR A O 1
ATOM 751 N N . VAL A 1 97 ? 1.261 -6.273 9.497 1.00 98.62 97 VAL A N 1
ATOM 752 C CA . VAL A 1 97 ? 1.542 -6.127 8.067 1.00 98.62 97 VAL A CA 1
ATOM 753 C C . VAL A 1 97 ? 2.671 -5.110 7.889 1.00 98.62 97 VAL A C 1
ATOM 755 O O . VAL A 1 97 ? 2.612 -4.001 8.426 1.00 98.62 97 VAL A O 1
ATOM 758 N N . ASN A 1 98 ? 3.717 -5.494 7.165 1.00 98.75 98 ASN A N 1
ATOM 759 C CA . ASN A 1 98 ? 4.903 -4.689 6.893 1.00 98.75 98 ASN A CA 1
ATOM 760 C C . ASN A 1 98 ? 4.855 -4.184 5.453 1.00 98.75 98 ASN A C 1
ATOM 762 O O . ASN A 1 98 ? 5.129 -4.920 4.514 1.00 98.75 98 ASN A O 1
ATOM 766 N N . MET A 1 99 ? 4.520 -2.920 5.277 1.00 98.56 99 MET A N 1
ATOM 767 C CA . MET A 1 99 ? 4.493 -2.246 3.990 1.00 98.56 99 MET A CA 1
ATOM 768 C C . MET A 1 99 ? 5.820 -1.549 3.713 1.00 98.56 99 MET A C 1
ATOM 770 O O . MET A 1 99 ? 6.456 -0.990 4.617 1.00 98.56 99 MET A O 1
ATOM 774 N N . GLY A 1 100 ? 6.205 -1.539 2.445 1.00 98.25 100 GLY A N 1
ATOM 775 C CA . GLY A 1 100 ? 7.281 -0.700 1.943 1.00 98.25 100 GLY A CA 1
ATOM 776 C C . GLY A 1 100 ? 6.756 0.280 0.902 1.00 98.25 100 GLY A C 1
ATOM 777 O O . GLY A 1 100 ? 5.750 0.004 0.260 1.00 98.25 100 GLY A O 1
ATOM 778 N N . PHE A 1 101 ? 7.416 1.426 0.763 1.00 97.88 101 PHE A N 1
ATOM 779 C CA . PHE A 1 101 ? 7.059 2.425 -0.243 1.00 97.88 101 PHE A CA 1
ATOM 780 C C . PHE A 1 101 ? 8.290 3.161 -0.768 1.00 97.88 101 PHE A C 1
ATOM 782 O O . PHE A 1 101 ? 9.257 3.371 -0.027 1.00 97.88 101 PHE A O 1
ATOM 789 N N . ILE A 1 102 ? 8.235 3.560 -2.035 1.00 95.00 102 ILE A N 1
ATOM 790 C CA . ILE A 1 102 ? 9.189 4.476 -2.667 1.00 95.00 102 ILE A CA 1
ATOM 791 C C . ILE A 1 102 ? 8.695 5.905 -2.379 1.00 95.00 102 ILE A C 1
ATOM 793 O O . ILE A 1 102 ? 7.484 6.127 -2.343 1.00 95.00 102 ILE A O 1
ATOM 797 N N . PRO A 1 103 ? 9.574 6.882 -2.087 1.00 94.19 103 PRO A N 1
ATOM 798 C CA . PRO A 1 103 ? 9.156 8.236 -1.722 1.00 94.19 103 PRO A CA 1
ATOM 799 C C . PRO A 1 103 ? 8.731 9.084 -2.941 1.00 94.19 103 PRO A C 1
ATOM 801 O O . PRO A 1 103 ? 9.148 10.236 -3.052 1.00 94.19 103 PRO A O 1
ATOM 804 N N . TRP A 1 104 ? 7.938 8.514 -3.850 1.00 93.56 104 TRP A N 1
ATOM 805 C CA . TRP A 1 104 ? 7.199 9.232 -4.895 1.00 93.56 104 TRP A CA 1
ATOM 806 C C . TRP A 1 104 ? 5.813 9.618 -4.371 1.00 93.56 104 TRP A C 1
ATOM 808 O O . TRP A 1 104 ? 5.346 9.047 -3.380 1.00 93.56 104 TRP A O 1
ATOM 818 N N . ASP A 1 105 ? 5.186 10.634 -4.960 1.00 91.31 105 ASP A N 1
ATOM 819 C CA . ASP A 1 105 ? 3.971 11.239 -4.400 1.00 91.31 105 ASP A CA 1
ATOM 820 C C . ASP A 1 105 ? 2.821 10.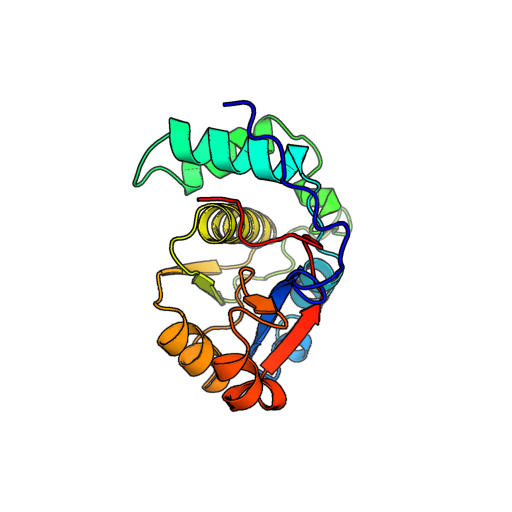222 -4.317 1.00 91.31 105 ASP A C 1
ATOM 822 O O . ASP A 1 105 ? 2.214 10.051 -3.253 1.00 91.31 105 ASP A O 1
ATOM 826 N N . GLU A 1 106 ? 2.606 9.457 -5.383 1.00 92.50 106 GLU A N 1
ATOM 827 C CA . GLU A 1 106 ? 1.621 8.385 -5.490 1.00 92.50 106 GLU A CA 1
ATOM 828 C C . GLU A 1 106 ? 1.960 7.197 -4.578 1.00 92.50 106 GLU A C 1
ATOM 830 O O . GLU A 1 106 ? 1.071 6.619 -3.938 1.00 92.50 106 GLU A O 1
ATOM 835 N N . GLY A 1 107 ? 3.248 6.860 -4.447 1.00 94.50 107 GLY A N 1
ATOM 836 C CA . GLY A 1 107 ? 3.738 5.802 -3.567 1.00 94.50 107 GLY A CA 1
ATOM 837 C C . GLY A 1 107 ? 3.508 6.130 -2.094 1.00 94.50 107 GLY A C 1
ATOM 838 O O . GLY A 1 107 ? 3.025 5.291 -1.325 1.00 94.50 107 GLY A O 1
ATOM 839 N N . ILE A 1 108 ? 3.760 7.379 -1.696 1.00 97.12 108 ILE A N 1
ATOM 840 C CA . ILE A 1 108 ? 3.438 7.902 -0.365 1.00 97.12 108 ILE A CA 1
ATOM 841 C C . ILE A 1 108 ? 1.918 7.909 -0.167 1.00 97.12 108 ILE A C 1
ATOM 843 O O . ILE A 1 108 ? 1.428 7.392 0.841 1.00 97.12 108 ILE A O 1
ATOM 847 N N . ALA A 1 109 ? 1.162 8.464 -1.114 1.00 97.81 109 ALA A N 1
ATOM 848 C CA . ALA A 1 109 ? -0.286 8.596 -1.016 1.00 97.81 109 ALA A CA 1
ATOM 849 C C . ALA A 1 109 ? -0.983 7.242 -0.833 1.00 97.81 109 ALA A C 1
ATOM 851 O O . ALA A 1 109 ? -1.692 7.028 0.158 1.00 97.81 109 ALA A O 1
ATOM 852 N N . SER A 1 110 ? -0.730 6.303 -1.743 1.00 98.06 110 SER A N 1
ATOM 853 C CA . SER A 1 110 ? -1.319 4.961 -1.722 1.00 98.06 110 SER A CA 1
ATOM 854 C C . SER A 1 110 ? -0.898 4.163 -0.482 1.00 98.06 110 SER A C 1
ATOM 856 O O . SER A 1 110 ? -1.743 3.535 0.163 1.00 98.06 110 SER A O 1
ATOM 858 N N . SER A 1 111 ? 0.366 4.254 -0.060 1.00 98.38 111 SER A N 1
ATOM 859 C CA . SER A 1 111 ? 0.867 3.504 1.098 1.00 98.38 111 SER A CA 1
ATOM 860 C C . SER A 1 111 ? 0.297 3.997 2.425 1.00 98.38 111 SER A C 1
ATOM 862 O O . SER A 1 111 ? -0.104 3.192 3.270 1.00 98.38 111 SER A O 1
ATOM 864 N N . TYR A 1 112 ? 0.219 5.314 2.636 1.00 98.56 112 TYR A N 1
ATOM 865 C CA . TYR A 1 112 ? -0.385 5.852 3.858 1.00 98.56 112 TYR A CA 1
ATOM 866 C C . TYR A 1 112 ? -1.910 5.661 3.873 1.00 98.56 112 TYR A C 1
ATOM 868 O O . TYR A 1 112 ? -2.477 5.420 4.944 1.00 98.56 112 TYR A O 1
ATOM 876 N N . LEU A 1 113 ? -2.570 5.683 2.706 1.00 98.75 113 LEU A N 1
ATOM 877 C CA . LEU A 1 113 ? -3.982 5.313 2.569 1.00 98.75 113 LEU A CA 1
ATOM 878 C C . LEU A 1 113 ? -4.225 3.867 3.010 1.00 98.75 113 LEU A C 1
ATOM 880 O O . LEU A 1 113 ? -5.057 3.621 3.887 1.00 98.75 113 LEU A O 1
ATOM 884 N N . TRP A 1 114 ? -3.473 2.914 2.460 1.00 98.75 114 TRP A N 1
ATOM 885 C CA . TRP A 1 114 ? -3.605 1.504 2.827 1.00 98.75 114 TRP A CA 1
ATOM 886 C C . TRP A 1 114 ? -3.227 1.234 4.276 1.00 98.75 114 TRP A C 1
ATOM 888 O O . TRP A 1 114 ? -3.895 0.436 4.933 1.00 98.75 114 TRP A O 1
ATOM 898 N N . LYS A 1 115 ? -2.236 1.947 4.817 1.00 98.69 115 LYS A N 1
ATOM 899 C CA . LYS A 1 115 ? -1.930 1.894 6.246 1.00 98.69 115 LYS A CA 1
ATOM 900 C C . LYS A 1 115 ? -3.144 2.260 7.100 1.00 98.69 115 LYS A C 1
ATOM 902 O O . LYS A 1 115 ? -3.515 1.485 7.976 1.00 98.69 115 LYS A O 1
ATOM 907 N N . GLU A 1 116 ? -3.792 3.391 6.826 1.00 98.50 116 GLU A N 1
ATOM 908 C CA . GLU A 1 116 ? -4.985 3.815 7.571 1.00 98.50 116 GLU A CA 1
ATOM 909 C C . GLU A 1 116 ? -6.148 2.822 7.419 1.00 98.50 116 GLU A C 1
ATOM 911 O O . GLU A 1 116 ? -6.831 2.508 8.395 1.00 98.50 116 GLU A O 1
ATOM 916 N N . ILE A 1 117 ? -6.378 2.309 6.206 1.00 98.44 117 ILE A N 1
ATOM 917 C CA . ILE A 1 117 ? -7.441 1.334 5.929 1.00 98.44 117 ILE A CA 1
ATOM 918 C C . ILE A 1 117 ? -7.202 0.041 6.712 1.00 98.44 117 ILE A C 1
ATOM 920 O O . ILE A 1 117 ? -8.099 -0.430 7.408 1.00 98.44 117 ILE A O 1
ATOM 924 N N . LEU A 1 118 ? -5.995 -0.520 6.647 1.00 98.56 118 LEU A N 1
ATOM 925 C CA . LEU A 1 118 ? -5.657 -1.760 7.341 1.00 98.56 118 LEU A CA 1
ATOM 926 C C . LEU A 1 118 ? -5.691 -1.584 8.867 1.00 98.56 118 LEU A C 1
ATOM 928 O O . LEU A 1 118 ? -6.222 -2.447 9.567 1.00 98.56 118 LEU A O 1
ATOM 932 N N . GLU A 1 119 ? -5.221 -0.454 9.402 1.00 98.44 119 GLU A N 1
ATOM 933 C CA . GLU A 1 119 ? -5.342 -0.150 10.837 1.00 98.44 119 GLU A CA 1
ATOM 934 C C . GLU A 1 119 ? -6.815 -0.090 11.279 1.00 98.44 119 GLU A C 1
ATOM 936 O O . GLU A 1 119 ? -7.185 -0.692 12.290 1.00 98.44 119 GLU A O 1
ATOM 941 N N . ARG A 1 120 ? -7.698 0.530 10.481 1.00 97.31 120 ARG A N 1
ATOM 942 C CA . ARG A 1 120 ? -9.156 0.525 10.727 1.00 97.31 120 ARG A CA 1
ATOM 943 C C . ARG A 1 120 ? -9.784 -0.861 10.648 1.00 97.31 120 ARG A C 1
ATOM 945 O O . ARG A 1 120 ? -10.834 -1.078 11.248 1.00 97.31 120 ARG A O 1
ATOM 952 N N . ARG A 1 121 ? -9.156 -1.789 9.921 1.00 97.50 121 ARG A N 1
ATOM 953 C CA . ARG A 1 121 ? -9.552 -3.201 9.846 1.00 97.50 121 ARG A CA 1
ATOM 954 C C . ARG A 1 121 ? -8.856 -4.082 10.884 1.00 97.50 121 ARG A C 1
ATOM 956 O O . ARG A 1 121 ? -8.963 -5.305 10.821 1.00 97.50 121 ARG A O 1
ATOM 963 N N . GLY A 1 122 ? -8.180 -3.482 11.865 1.00 97.56 122 GLY A N 1
ATOM 964 C CA . GLY A 1 122 ? -7.632 -4.182 13.024 1.00 97.56 122 GLY A CA 1
ATOM 965 C C . GLY A 1 122 ? -6.276 -4.847 12.798 1.00 97.56 122 GLY A C 1
ATOM 966 O O . GLY A 1 122 ? -5.867 -5.698 13.592 1.00 97.56 122 GLY A O 1
ATOM 967 N N . PHE A 1 123 ? -5.564 -4.482 11.732 1.00 98.44 123 PHE A N 1
ATOM 968 C CA . PHE A 1 123 ? -4.163 -4.853 11.550 1.00 98.44 123 PHE A CA 1
ATOM 969 C C . PHE A 1 123 ? -3.241 -3.908 12.328 1.00 98.44 123 PHE A C 1
ATOM 971 O O . PHE A 1 123 ? -3.569 -2.750 12.579 1.00 98.44 123 PHE A O 1
ATOM 978 N N . LYS A 1 124 ? -2.048 -4.391 12.679 1.00 98.38 124 LYS A N 1
ATOM 979 C CA . LYS A 1 124 ? -0.926 -3.529 13.070 1.00 98.38 124 LYS A CA 1
ATOM 980 C C . LYS A 1 124 ? -0.090 -3.269 11.830 1.00 98.38 124 LYS A C 1
ATOM 982 O O . LYS A 1 124 ? 0.394 -4.224 11.232 1.00 98.38 124 LYS A O 1
ATOM 987 N N . VAL A 1 125 ? 0.107 -2.016 11.444 1.00 98.31 125 VAL A N 1
ATOM 988 C CA . VAL A 1 125 ? 0.805 -1.712 10.191 1.00 98.31 125 VAL A CA 1
ATOM 989 C C . VAL A 1 125 ? 2.125 -1.006 10.461 1.00 98.31 125 VAL A C 1
ATOM 991 O O . VAL A 1 125 ? 2.190 -0.013 11.184 1.00 98.31 125 VAL A O 1
ATOM 994 N N . SER A 1 126 ? 3.196 -1.510 9.853 1.00 97.19 126 SER A N 1
ATOM 995 C CA . SER A 1 126 ? 4.460 -0.789 9.720 1.00 97.19 126 SER A CA 1
ATOM 996 C C . SER A 1 126 ? 4.605 -0.364 8.267 1.00 97.19 126 SER A C 1
ATOM 998 O O . SER A 1 126 ? 4.550 -1.219 7.400 1.00 97.19 126 SER A O 1
ATOM 1000 N N . ALA A 1 127 ? 4.789 0.927 7.996 1.00 96.88 127 ALA A N 1
ATOM 1001 C CA . ALA A 1 127 ? 5.106 1.429 6.660 1.00 96.88 127 ALA A CA 1
ATOM 1002 C C . ALA A 1 127 ? 6.496 2.061 6.702 1.00 96.88 127 ALA A C 1
ATOM 1004 O O . ALA A 1 127 ? 6.750 2.931 7.542 1.00 96.88 127 ALA A O 1
ATOM 1005 N N . LYS A 1 128 ? 7.403 1.600 5.840 1.00 97.88 128 LYS A N 1
ATOM 1006 C CA . LYS A 1 128 ? 8.791 2.071 5.795 1.00 97.88 128 LYS A CA 1
ATOM 1007 C C . LYS A 1 128 ? 9.166 2.502 4.386 1.00 97.88 128 LYS A C 1
ATOM 1009 O O . LYS A 1 128 ? 8.796 1.855 3.414 1.00 97.88 128 LYS A O 1
ATOM 1014 N N . GLN A 1 129 ? 9.929 3.582 4.310 1.00 97.69 129 GLN A N 1
ATOM 1015 C CA . GLN A 1 129 ? 10.502 4.049 3.059 1.00 97.69 129 GLN A CA 1
ATOM 1016 C C . GLN A 1 129 ? 11.641 3.117 2.627 1.00 97.69 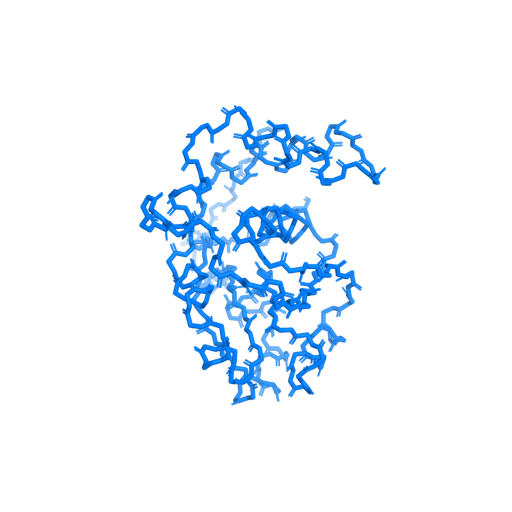129 GLN A C 1
ATOM 1018 O O . GLN A 1 129 ? 12.458 2.714 3.460 1.00 97.69 129 GLN A O 1
ATOM 1023 N N . TYR A 1 130 ? 11.713 2.824 1.333 1.00 97.94 130 TYR A N 1
ATOM 1024 C CA . TYR A 1 130 ? 12.784 2.060 0.703 1.00 97.94 130 TYR A CA 1
ATOM 1025 C C . TYR A 1 130 ? 13.192 2.691 -0.630 1.00 97.94 130 TYR A C 1
ATOM 1027 O O . TYR A 1 130 ? 12.405 3.368 -1.283 1.00 97.94 130 TYR A O 1
ATOM 1035 N N . GLU A 1 131 ? 14.412 2.386 -1.063 1.00 96.62 131 GLU A N 1
ATOM 1036 C CA . GLU A 1 131 ? 14.789 2.496 -2.473 1.00 96.62 131 GLU A CA 1
ATOM 1037 C C . GLU A 1 131 ? 14.211 1.308 -3.258 1.00 96.62 131 GLU A C 1
ATOM 1039 O O . GLU A 1 131 ? 14.149 0.194 -2.723 1.00 96.62 131 GLU A O 1
ATOM 1044 N N . ALA A 1 132 ? 13.866 1.501 -4.536 1.00 94.81 132 ALA A N 1
ATOM 1045 C CA . ALA A 1 132 ? 13.178 0.496 -5.360 1.00 94.81 132 ALA A CA 1
ATOM 1046 C C . ALA A 1 132 ? 13.846 -0.895 -5.318 1.00 94.81 132 ALA A C 1
ATOM 1048 O O . ALA A 1 132 ? 13.213 -1.900 -4.994 1.00 94.81 132 ALA A O 1
ATOM 1049 N N . GLY A 1 133 ? 15.162 -0.970 -5.546 1.00 96.69 133 GLY A N 1
ATOM 1050 C CA . GLY A 1 133 ? 15.879 -2.250 -5.528 1.00 96.69 133 GLY A CA 1
ATOM 1051 C C . GLY A 1 133 ? 15.862 -2.951 -4.162 1.00 96.69 133 GLY A C 1
ATOM 1052 O O . GLY A 1 133 ? 15.769 -4.182 -4.095 1.00 96.69 133 GLY A O 1
ATOM 1053 N N . ALA A 1 134 ? 15.920 -2.185 -3.067 1.00 98.00 134 ALA A N 1
ATOM 1054 C CA . ALA A 1 134 ? 15.843 -2.721 -1.711 1.00 98.00 134 ALA A CA 1
ATOM 1055 C C . ALA A 1 134 ? 14.422 -3.187 -1.373 1.00 98.00 134 ALA A C 1
ATOM 1057 O O . ALA A 1 134 ? 14.272 -4.228 -0.734 1.00 98.00 134 ALA A O 1
ATOM 1058 N N . LEU A 1 135 ? 13.398 -2.473 -1.849 1.00 98.31 135 LEU A N 1
ATOM 1059 C CA . LEU A 1 135 ? 11.993 -2.828 -1.666 1.00 98.31 135 LEU A CA 1
ATOM 1060 C C . LEU A 1 135 ? 11.668 -4.181 -2.306 1.00 98.31 135 LEU A C 1
ATOM 1062 O O . LEU A 1 135 ? 11.221 -5.100 -1.620 1.00 98.31 135 LEU A O 1
ATOM 1066 N N . TYR A 1 136 ? 12.002 -4.345 -3.587 1.00 98.56 136 TYR A N 1
ATOM 1067 C CA . TYR A 1 136 ? 11.824 -5.608 -4.306 1.00 98.56 136 TYR A CA 1
ATOM 1068 C C . TYR A 1 136 ? 12.589 -6.762 -3.654 1.00 98.56 136 TYR A C 1
ATOM 1070 O O . TYR A 1 136 ? 12.058 -7.860 -3.491 1.00 98.56 136 TYR A O 1
ATOM 1078 N N . THR A 1 137 ? 13.831 -6.513 -3.227 1.00 98.31 137 THR A N 1
ATOM 1079 C CA . THR A 1 137 ? 14.636 -7.520 -2.521 1.00 98.31 137 THR A CA 1
ATOM 1080 C C . THR A 1 137 ? 14.002 -7.898 -1.175 1.00 98.31 137 THR A C 1
ATOM 1082 O O . THR A 1 137 ? 13.948 -9.079 -0.826 1.00 98.31 137 THR A O 1
ATOM 1085 N N . GLY A 1 138 ? 13.489 -6.914 -0.434 1.00 98.50 138 GLY A N 1
ATOM 1086 C CA . GLY A 1 138 ? 12.789 -7.105 0.834 1.00 98.50 138 GLY A CA 1
ATOM 1087 C C . GLY A 1 138 ? 11.516 -7.933 0.676 1.00 98.50 138 GLY A C 1
ATOM 1088 O O . GLY A 1 138 ? 11.320 -8.883 1.435 1.00 98.50 138 GLY A O 1
ATOM 1089 N N . MET A 1 139 ? 10.696 -7.644 -0.340 1.00 98.56 139 MET A N 1
ATOM 1090 C CA . MET A 1 139 ? 9.505 -8.441 -0.655 1.00 98.56 139 MET A CA 1
ATOM 1091 C C . MET A 1 139 ? 9.869 -9.859 -1.077 1.00 98.56 139 MET A C 1
ATOM 1093 O O . MET A 1 139 ? 9.326 -10.828 -0.550 1.00 98.56 139 MET A O 1
ATOM 1097 N N . ALA A 1 140 ? 10.850 -10.007 -1.967 1.00 98.38 140 ALA A N 1
ATOM 1098 C CA . ALA A 1 140 ? 11.279 -11.315 -2.437 1.00 98.38 140 ALA A CA 1
ATOM 1099 C C . ALA A 1 140 ? 11.762 -12.197 -1.271 1.00 98.38 140 ALA A C 1
ATOM 1101 O O . ALA A 1 140 ? 11.564 -13.414 -1.293 1.00 98.38 140 ALA A O 1
ATOM 1102 N N . ASN A 1 141 ? 12.404 -11.606 -0.258 1.00 97.81 141 ASN A N 1
ATOM 1103 C CA . ASN A 1 141 ? 12.883 -12.290 0.949 1.00 97.81 141 ASN A CA 1
ATOM 1104 C C . ASN A 1 141 ? 11.824 -12.395 2.066 1.00 97.81 141 ASN A C 1
ATOM 1106 O O . ASN A 1 141 ? 12.124 -12.924 3.134 1.00 97.81 141 ASN A O 1
ATOM 1110 N N . GLY A 1 142 ? 10.608 -11.888 1.846 1.00 97.50 142 GLY A N 1
ATOM 1111 C CA . GLY A 1 142 ? 9.500 -11.938 2.800 1.00 97.50 142 GLY A CA 1
ATOM 1112 C C . GLY A 1 142 ? 9.600 -10.967 3.983 1.00 97.50 142 GLY A C 1
ATOM 1113 O O . GLY A 1 142 ? 8.863 -11.115 4.951 1.00 97.50 142 GLY A O 1
ATOM 1114 N N . GLN A 1 143 ? 10.505 -9.987 3.927 1.00 98.06 143 GLN A N 1
ATOM 1115 C CA . GLN A 1 143 ? 10.669 -8.951 4.957 1.00 98.06 143 GLN A CA 1
ATOM 1116 C C . GLN A 1 143 ? 9.652 -7.813 4.815 1.00 98.06 143 GLN A C 1
ATOM 1118 O O . GLN A 1 143 ? 9.323 -7.149 5.797 1.00 98.06 143 GLN A O 1
ATOM 1123 N N . VAL A 1 144 ? 9.189 -7.583 3.586 1.00 98.69 144 VAL A N 1
ATOM 1124 C CA . VAL A 1 144 ? 8.120 -6.645 3.244 1.00 98.69 144 VAL A CA 1
ATOM 1125 C C . VAL A 1 144 ? 6.958 -7.468 2.699 1.00 98.69 144 VAL A C 1
ATOM 1127 O O . VAL A 1 144 ? 7.155 -8.340 1.856 1.00 98.69 144 VAL A O 1
ATOM 1130 N N . ASP A 1 145 ? 5.763 -7.237 3.224 1.00 98.81 145 ASP A N 1
ATOM 1131 C CA . ASP A 1 145 ? 4.554 -7.961 2.856 1.00 98.81 145 ASP A CA 1
ATOM 1132 C C . ASP A 1 145 ? 4.014 -7.492 1.499 1.00 98.81 145 ASP A C 1
ATOM 1134 O O . ASP A 1 145 ? 3.760 -8.337 0.642 1.00 98.81 145 ASP A O 1
ATOM 1138 N N . PHE A 1 146 ? 3.877 -6.177 1.285 1.00 98.75 146 PHE A N 1
ATOM 1139 C CA . PHE A 1 146 ? 3.454 -5.605 0.002 1.00 98.75 146 PHE A CA 1
ATOM 1140 C C . PHE A 1 146 ? 3.849 -4.129 -0.167 1.00 98.75 146 PHE A C 1
ATOM 1142 O O . PHE A 1 146 ? 4.248 -3.462 0.795 1.00 98.75 146 PHE A O 1
ATOM 1149 N N . GLU A 1 147 ? 3.708 -3.639 -1.395 1.00 98.50 147 GLU A N 1
ATOM 1150 C CA . GLU A 1 147 ? 3.834 -2.243 -1.819 1.00 98.50 147 GLU A CA 1
ATOM 1151 C C . GLU A 1 147 ? 2.850 -1.942 -2.965 1.00 98.50 147 GLU A C 1
ATOM 1153 O O . GLU A 1 147 ? 2.298 -2.865 -3.570 1.00 98.50 147 GLU A O 1
ATOM 1158 N N . THR A 1 148 ? 2.572 -0.665 -3.220 1.00 97.94 148 THR A N 1
ATOM 1159 C CA . THR A 1 148 ? 1.517 -0.206 -4.145 1.00 97.94 148 THR A CA 1
ATOM 1160 C C . THR A 1 148 ? 2.044 0.710 -5.246 1.00 97.94 148 THR A C 1
ATOM 1162 O O . THR A 1 148 ? 1.269 1.450 -5.830 1.00 97.94 148 THR A O 1
ATOM 1165 N N . ASP A 1 149 ? 3.338 0.706 -5.529 1.00 96.12 149 ASP A N 1
ATOM 1166 C CA . ASP A 1 149 ? 4.011 1.670 -6.400 1.00 96.12 149 ASP A CA 1
ATOM 1167 C C . ASP A 1 149 ? 4.959 0.995 -7.410 1.00 96.12 149 ASP A C 1
ATOM 1169 O O . ASP A 1 149 ? 6.047 1.473 -7.747 1.00 96.12 149 ASP A O 1
ATOM 1173 N N . SER A 1 150 ? 4.553 -0.170 -7.923 1.00 96.56 150 SER A N 1
ATOM 1174 C CA . SER A 1 150 ? 5.307 -0.852 -8.968 1.00 96.56 150 SER A CA 1
ATOM 1175 C C . SER A 1 150 ? 4.875 -0.408 -10.361 1.00 96.56 150 SER A C 1
ATOM 1177 O O . SER A 1 150 ? 3.906 -0.928 -10.909 1.00 96.56 150 SER A O 1
ATOM 1179 N N . TRP A 1 151 ? 5.660 0.462 -10.984 1.00 94.62 151 TRP A N 1
ATOM 1180 C CA . TRP A 1 151 ? 5.473 0.884 -12.370 1.00 94.62 151 TRP A CA 1
ATOM 1181 C C . TRP A 1 151 ? 5.935 -0.188 -13.376 1.00 94.62 151 TRP A C 1
ATOM 1183 O O . TRP A 1 151 ? 7.135 -0.455 -13.516 1.00 94.62 151 TRP A O 1
ATOM 1193 N N . LEU A 1 152 ? 4.982 -0.828 -14.063 1.00 93.19 152 LEU A N 1
ATOM 1194 C CA . LEU A 1 152 ? 5.209 -1.921 -15.018 1.00 93.19 152 LEU A CA 1
ATOM 1195 C C . LEU A 1 152 ? 4.509 -1.645 -16.361 1.00 93.19 152 LEU A C 1
ATOM 1197 O O . LEU A 1 152 ? 3.440 -1.043 -16.366 1.00 93.19 152 LEU A O 1
ATOM 1201 N N . PRO A 1 153 ? 5.050 -2.128 -17.499 1.00 92.19 153 PRO A N 1
ATOM 1202 C CA . PRO A 1 153 ? 6.177 -3.054 -17.616 1.00 92.19 153 PRO A CA 1
ATOM 1203 C C . PRO A 1 153 ? 7.552 -2.395 -17.800 1.00 92.19 153 PRO A C 1
ATOM 1205 O O . PRO A 1 153 ? 8.522 -3.137 -17.947 1.00 92.19 153 PRO A O 1
ATOM 1208 N N . ASN A 1 154 ? 7.671 -1.064 -17.846 1.00 87.69 154 ASN A N 1
ATOM 1209 C CA . ASN A 1 154 ? 8.898 -0.395 -18.288 1.00 87.69 154 ASN A CA 1
ATOM 1210 C C . ASN A 1 154 ? 9.779 0.088 -17.125 1.00 87.69 154 ASN A C 1
ATOM 1212 O O . ASN A 1 154 ? 10.943 -0.311 -17.045 1.00 87.69 154 ASN A O 1
ATOM 1216 N N . THR A 1 155 ? 9.255 0.908 -16.209 1.00 89.00 155 THR A N 1
ATOM 1217 C CA . THR A 1 155 ? 10.062 1.606 -15.184 1.00 89.00 155 THR A CA 1
ATOM 1218 C C . THR A 1 155 ? 10.765 0.645 -14.232 1.00 89.00 155 THR A C 1
ATOM 1220 O O . THR A 1 155 ? 11.977 0.731 -14.023 1.00 89.00 155 THR A O 1
ATOM 1223 N N . HIS A 1 156 ? 10.034 -0.330 -13.690 1.00 95.06 156 HIS A N 1
ATOM 1224 C CA . HIS A 1 156 ? 10.588 -1.334 -12.783 1.00 95.06 156 HIS A CA 1
ATOM 1225 C C . HIS A 1 156 ? 10.892 -2.675 -13.460 1.00 95.06 156 HIS A C 1
ATOM 1227 O O . HIS A 1 156 ? 11.129 -3.672 -12.771 1.00 95.06 156 HIS A O 1
ATOM 1233 N N . LYS A 1 157 ? 10.990 -2.705 -14.800 1.00 94.44 157 LYS A N 1
ATOM 1234 C CA . LYS A 1 157 ? 11.223 -3.931 -15.581 1.00 94.44 157 LYS A CA 1
ATOM 1235 C C . LYS A 1 157 ? 12.376 -4.773 -15.046 1.00 94.44 157 LYS A C 1
ATOM 1237 O O . LYS A 1 157 ? 12.227 -5.970 -14.847 1.00 94.44 157 LYS A O 1
ATOM 1242 N N . GLN A 1 158 ? 13.523 -4.150 -14.781 1.00 96.81 158 GLN A N 1
ATOM 1243 C CA . GLN A 1 158 ? 14.720 -4.862 -14.322 1.00 96.81 158 GLN A CA 1
ATOM 1244 C C . GLN A 1 158 ? 14.524 -5.570 -12.971 1.00 96.81 158 GLN A C 1
ATOM 1246 O O . GLN A 1 158 ? 15.125 -6.615 -12.722 1.00 96.81 158 GLN A O 1
ATOM 1251 N N . TYR A 1 159 ? 13.694 -5.009 -12.087 1.00 97.75 159 TYR A N 1
ATOM 1252 C CA . TYR A 1 159 ? 13.392 -5.610 -10.792 1.00 97.75 159 TYR A CA 1
ATOM 1253 C C . TYR A 1 159 ? 12.333 -6.698 -10.938 1.00 97.75 159 TYR A C 1
ATOM 1255 O O . TYR A 1 159 ? 12.473 -7.763 -10.335 1.00 97.75 159 TYR A O 1
ATOM 1263 N N . TRP A 1 160 ? 11.329 -6.463 -11.785 1.00 97.25 160 TRP A N 1
ATOM 1264 C CA . TRP A 1 160 ? 10.314 -7.449 -12.127 1.00 97.25 160 TRP A CA 1
ATOM 1265 C C . TRP A 1 160 ? 10.909 -8.688 -12.803 1.00 97.25 160 TRP A C 1
ATOM 1267 O O . TRP A 1 160 ? 10.688 -9.797 -12.330 1.00 97.25 160 TRP A O 1
ATOM 1277 N N . ASP A 1 161 ? 11.760 -8.514 -13.816 1.00 97.38 161 ASP A N 1
ATOM 1278 C CA . ASP A 1 161 ? 12.468 -9.609 -14.493 1.00 97.38 161 ASP A CA 1
ATOM 1279 C C . ASP A 1 161 ? 13.301 -10.446 -13.504 1.00 97.38 161 ASP A C 1
ATOM 1281 O O . ASP A 1 161 ? 13.451 -11.655 -13.668 1.00 97.38 161 ASP A O 1
ATOM 1285 N N . LYS A 1 162 ? 13.861 -9.809 -12.466 1.00 97.88 162 LYS A N 1
ATOM 1286 C CA . LYS A 1 162 ? 14.725 -10.470 -11.481 1.00 97.88 162 LYS A CA 1
ATOM 1287 C C . LYS A 1 162 ? 13.954 -11.168 -10.359 1.00 97.88 162 LYS A C 1
ATOM 1289 O O . LYS A 1 162 ? 14.418 -12.189 -9.849 1.00 97.88 162 LYS A O 1
ATOM 1294 N N . TYR A 1 163 ? 12.841 -10.593 -9.906 1.00 98.06 163 TYR A N 1
ATOM 1295 C CA . TYR A 1 163 ? 12.163 -11.018 -8.677 1.00 98.06 163 TYR A CA 1
ATOM 1296 C C . TYR A 1 163 ? 10.710 -11.460 -8.872 1.00 98.06 163 TYR A C 1
ATOM 1298 O O . TYR A 1 163 ? 10.175 -12.084 -7.959 1.00 98.06 163 TYR A O 1
ATOM 1306 N N . GLY A 1 164 ? 10.086 -11.200 -10.023 1.00 96.69 164 GLY A N 1
ATOM 1307 C CA . GLY A 1 164 ? 8.655 -11.410 -10.271 1.00 96.69 164 GLY A CA 1
ATOM 1308 C C . GLY A 1 164 ? 8.156 -12.821 -9.949 1.00 96.69 164 GLY A C 1
ATOM 1309 O O . GLY A 1 164 ? 7.118 -12.971 -9.312 1.00 96.69 164 GLY A O 1
ATOM 1310 N N . ASP A 1 165 ? 8.944 -13.862 -10.237 1.00 97.44 165 ASP A N 1
ATOM 1311 C CA . ASP A 1 165 ? 8.590 -15.259 -9.915 1.00 97.44 165 ASP A CA 1
ATOM 1312 C C . ASP A 1 165 ? 8.408 -15.517 -8.402 1.00 97.44 165 ASP A C 1
ATOM 1314 O O . ASP A 1 165 ? 7.657 -16.406 -7.970 1.00 97.44 165 ASP A O 1
ATOM 1318 N N . ARG A 1 166 ? 9.089 -14.714 -7.575 1.00 97.69 166 ARG A N 1
ATOM 1319 C CA . ARG A 1 166 ? 9.054 -14.750 -6.105 1.00 97.69 166 ARG A CA 1
ATOM 1320 C C . ARG A 1 166 ? 8.063 -13.754 -5.506 1.00 97.69 166 ARG A C 1
ATOM 1322 O O . ARG A 1 166 ? 7.970 -13.667 -4.281 1.00 97.69 166 ARG A O 1
ATOM 1329 N N . LEU A 1 167 ? 7.340 -13.024 -6.341 1.00 98.44 167 LEU A N 1
ATOM 1330 C CA . LEU A 1 167 ? 6.333 -12.060 -5.936 1.00 98.44 167 LEU A CA 1
ATOM 1331 C C . LEU A 1 167 ? 4.942 -12.532 -6.378 1.00 98.44 167 LEU A C 1
ATOM 1333 O O . LEU A 1 167 ? 4.767 -13.546 -7.065 1.00 98.44 167 LEU A O 1
ATOM 1337 N N . GLU A 1 168 ? 3.938 -11.821 -5.894 1.00 98.12 168 GLU A N 1
ATOM 1338 C CA . GLU A 1 168 ? 2.554 -11.902 -6.333 1.00 98.12 168 GLU A CA 1
ATOM 1339 C C . GLU A 1 168 ? 2.176 -10.525 -6.878 1.00 98.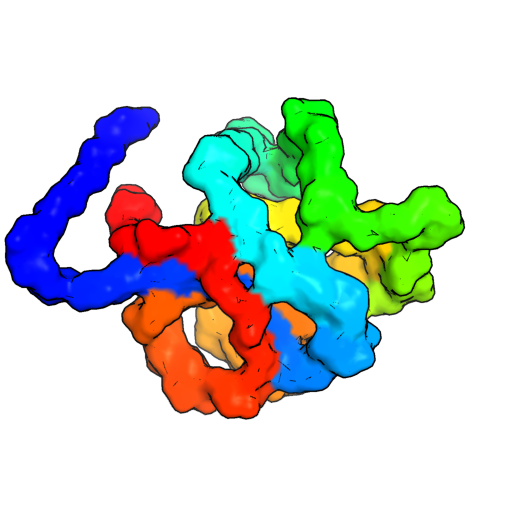12 168 GLU A C 1
ATOM 1341 O O . GLU A 1 168 ? 2.200 -9.547 -6.134 1.00 98.12 168 GLU A O 1
ATOM 1346 N N . ASP A 1 169 ? 1.845 -10.452 -8.168 1.00 97.81 169 ASP A N 1
ATOM 1347 C CA . ASP A 1 169 ? 1.216 -9.267 -8.751 1.00 97.81 169 ASP A CA 1
ATOM 1348 C C . ASP A 1 169 ? -0.281 -9.300 -8.432 1.00 97.81 169 ASP A C 1
ATOM 1350 O O . ASP A 1 169 ? -0.996 -10.237 -8.805 1.00 97.81 169 ASP A O 1
ATOM 1354 N N . MET A 1 170 ? -0.738 -8.299 -7.686 1.00 97.00 170 MET A N 1
ATOM 1355 C CA . MET A 1 170 ? -2.144 -8.129 -7.322 1.00 97.00 170 MET A CA 1
ATOM 1356 C C . MET A 1 170 ? -2.914 -7.334 -8.382 1.00 97.00 170 MET A C 1
ATOM 1358 O O . MET A 1 170 ? -4.129 -7.209 -8.277 1.00 97.00 170 MET A O 1
ATOM 1362 N N . GLY A 1 171 ? -2.232 -6.859 -9.423 1.00 95.12 171 GLY A N 1
ATOM 1363 C CA . GLY A 1 171 ? -2.795 -6.126 -10.542 1.00 95.12 171 GLY A CA 1
ATOM 1364 C C . GLY A 1 171 ? -2.526 -4.627 -10.469 1.00 95.12 171 GLY A C 1
ATOM 1365 O O . GLY A 1 171 ? -2.185 -4.059 -9.425 1.00 95.12 171 GLY A O 1
ATOM 1366 N N . ALA A 1 172 ? -2.716 -3.983 -11.618 1.00 95.44 172 ALA A N 1
ATOM 1367 C CA . ALA A 1 172 ? -2.699 -2.537 -11.749 1.00 95.44 172 ALA A CA 1
ATOM 1368 C C . ALA A 1 172 ? -3.846 -1.917 -10.945 1.00 95.44 172 ALA A C 1
ATOM 1370 O O . ALA A 1 172 ? -4.992 -2.342 -11.099 1.00 95.44 172 ALA A O 1
ATOM 1371 N N . TRP A 1 173 ? -3.588 -0.870 -10.166 1.00 95.00 173 TRP A N 1
ATOM 1372 C CA . TRP A 1 173 ? -4.628 -0.076 -9.497 1.00 95.00 173 TRP A CA 1
ATOM 1373 C C . TRP A 1 173 ? -4.788 1.330 -10.099 1.00 95.00 173 TRP A C 1
ATOM 1375 O O . TRP A 1 173 ? -5.838 1.951 -9.920 1.00 95.00 173 TRP A O 1
ATOM 1385 N N . TYR A 1 174 ? -3.792 1.795 -10.859 1.00 91.12 174 TYR A N 1
ATOM 1386 C CA . TYR A 1 174 ? -3.793 3.076 -11.565 1.00 91.12 174 TYR A CA 1
ATOM 1387 C C . TYR A 1 174 ? -3.089 2.963 -12.922 1.00 91.12 174 TYR A C 1
ATOM 1389 O O . TYR A 1 174 ? -2.183 2.149 -13.095 1.00 91.12 174 TYR A O 1
ATOM 1397 N N . GLY A 1 175 ? -3.523 3.771 -13.889 1.00 81.25 175 GLY A N 1
ATOM 1398 C CA . GLY A 1 175 ? -3.039 3.746 -15.270 1.00 81.25 175 GLY A CA 1
ATOM 1399 C C . GLY A 1 175 ? -4.030 3.180 -16.294 1.00 81.25 175 GLY A C 1
ATOM 1400 O O . GLY A 1 175 ? -5.169 2.856 -15.940 1.00 81.25 175 GLY A O 1
ATOM 1401 N N . PRO A 1 176 ? -3.631 3.122 -17.579 1.00 66.50 176 PRO A N 1
ATOM 1402 C CA . PRO A 1 176 ? -2.289 3.413 -18.105 1.00 66.50 176 PRO A CA 1
ATOM 1403 C C . PRO A 1 176 ? -1.883 4.892 -17.979 1.00 66.50 176 PRO A C 1
ATOM 1405 O O . PRO A 1 176 ? -2.694 5.790 -18.206 1.00 66.50 176 PRO A O 1
ATOM 1408 N N . THR A 1 177 ? -0.621 5.139 -17.622 1.00 59.22 177 THR A N 1
ATOM 1409 C CA . THR A 1 177 ? -0.005 6.471 -17.503 1.00 59.22 177 THR A CA 1
ATOM 1410 C C . THR A 1 177 ? 1.340 6.490 -18.246 1.00 59.22 177 THR A C 1
ATOM 1412 O O . THR A 1 177 ? 2.012 5.468 -18.373 1.00 59.22 177 THR A O 1
ATOM 1415 N N . SER A 1 178 ? 1.745 7.636 -18.785 1.00 51.38 178 SER A N 1
ATOM 1416 C CA . SER A 1 178 ? 3.149 7.889 -19.125 1.00 51.38 178 SER A CA 1
ATOM 1417 C C . SER A 1 178 ? 3.807 8.601 -17.939 1.00 51.38 178 SER A C 1
ATOM 1419 O O . SER A 1 178 ? 3.133 9.351 -17.236 1.00 51.38 178 SER A O 1
ATOM 1421 N N . LEU A 1 179 ? 5.111 8.380 -17.731 1.00 47.94 179 LEU A N 1
ATOM 1422 C CA . LEU A 1 179 ? 5.998 9.019 -16.732 1.00 47.94 179 LEU A CA 1
ATOM 1423 C C . LEU A 1 179 ? 6.127 10.561 -16.908 1.00 47.94 179 LEU A C 1
ATOM 1425 O O . LEU A 1 179 ? 7.194 11.136 -16.730 1.00 47.94 179 LEU A O 1
ATOM 1429 N N . GLU A 1 180 ? 5.059 11.250 -17.310 1.00 46.75 180 GLU A N 1
ATOM 1430 C CA . GLU A 1 180 ? 4.992 12.706 -17.487 1.00 46.75 180 GLU A CA 1
ATOM 1431 C C . GLU A 1 180 ? 4.617 13.454 -16.194 1.00 46.75 180 GLU A C 1
ATOM 1433 O O . GLU A 1 180 ? 4.401 14.663 -16.238 1.00 46.75 180 GLU A O 1
ATOM 1438 N N . ILE A 1 181 ? 4.536 12.776 -15.043 1.00 37.53 181 ILE A N 1
ATOM 1439 C CA . ILE A 1 181 ? 4.318 13.435 -13.747 1.00 37.53 181 ILE A CA 1
ATOM 1440 C C . ILE A 1 181 ? 5.670 13.592 -13.042 1.00 37.53 181 ILE A C 1
ATOM 1442 O O . ILE A 1 181 ? 6.071 12.750 -12.244 1.00 37.53 181 ILE A O 1
ATOM 1446 N N . ALA A 1 182 ? 6.388 14.662 -13.392 1.00 32.66 182 ALA A N 1
ATOM 1447 C CA . ALA A 1 182 ? 7.492 15.233 -12.618 1.00 32.66 182 ALA A CA 1
ATOM 1448 C C . ALA A 1 182 ? 7.582 16.744 -12.867 1.00 32.66 182 ALA A C 1
ATOM 1450 O O . ALA A 1 182 ? 7.470 17.156 -14.046 1.00 32.66 182 ALA A O 1
#

Radius of gyration: 16.31 Å; chains: 1; bounding box: 37×41×49 Å

pLDDT: mean 89.94, std 16.65, range [32.12, 98.81]

Foldseek 3Di:
DPDDDDDPPPCPVPQAWFFFKKFFPCLCVVQVLLLVLRLVAADDPVLLVQLLVLQVVCDPPCSLVSLVVSCVVVDCPLCVSRPDDPVQLQSQCAAEAEAEFEPDSSQSSVQSNSCVSVVSSNYHYHYYYDDLLVRLVCRLVVVHGMGGGDIDDPPCVVSCVVRVVRMDTSDGRGDSDHPPPD

Sequence (182 aa):
YDMTKLSDPKGSWGKGDEVHTLARKGFSKDFPEAAKWLKDFKLDEKQLASLESEIQDAGKGKQQEAVKSWIKKNPGIVDKLAPVQQTDVNVGKGKTVNMGFIPWDEGIASSYLWKEILERRGFKVSAKQYEAGALYTGMANGQVDFETDSWLPNTHKQYWDKYGDRLEDMGAWYGPTSLEIA

Secondary structure (DSSP, 8-state):
----PPP-TT-TT-SPEEEEEEEETTHHHHSHHHHHHHHT----HHHHHHHHHHHHHH-TT-HHHHHHHHHHHSTTHHHHHS---TT---TTTT-EEEEEE-SSHHHHHHHHHHHHHHHHTT-EEEEEE--HHHHHHHHHTTSS-EEEEEEETTTTHHHHHHHGGGEEEEEEEEEEE-S---